Protein AF-A0A3D2SAD5-F1 (afdb_monomer)

Mean predicted aligned error: 5.22 Å

Secondary structure (DSSP, 8-state):
-EEEE--SSTTSS---S--EEEESSS---PPPPSS---------S-BTTBSGGGT-

pLDDT: mean 90.15, std 4.47, range [78.12, 96.38]

Radius of gyration: 15.31 Å; Cα contacts (8 Å, |Δi|>4): 52; chains: 1; bounding box: 30×22×42 Å

Sequence (56 aa):
RTYKLVDTCAAEFESKTPYFYSTFDGENESVASDRKKIIVLGSGPNRIGQGIEFDY

Structure (mmCIF, N/CA/C/O backbone):
data_AF-A0A3D2SAD5-F1
#
_entry.id   AF-A0A3D2SAD5-F1
#
loop_
_atom_site.group_PDB
_atom_site.id
_atom_site.type_symbol
_atom_site.label_atom_id
_atom_site.label_alt_id
_atom_site.label_comp_id
_atom_site.label_asym_id
_atom_site.label_entity_id
_atom_site.label_seq_id
_atom_site.pdbx_PDB_ins_code
_atom_site.Cartn_x
_atom_site.Cartn_y
_atom_site.Cartn_z
_atom_site.occupancy
_atom_site.B_iso_or_equiv
_atom_site.auth_seq_id
_atom_site.auth_comp_id
_atom_site.auth_asym_id
_atom_site.auth_atom_id
_atom_site.pdbx_PDB_model_num
ATOM 1 N N . ARG A 1 1 ? 1.576 -12.797 9.458 1.00 79.31 1 ARG A N 1
ATOM 2 C CA . ARG A 1 1 ? 2.050 -11.462 9.029 1.00 79.31 1 ARG A CA 1
ATOM 3 C C . ARG A 1 1 ? 1.207 -10.446 9.762 1.00 79.31 1 ARG A C 1
ATOM 5 O O . ARG A 1 1 ? -0.006 -10.621 9.792 1.00 79.31 1 ARG A O 1
ATOM 12 N N . THR A 1 2 ? 1.843 -9.456 10.354 1.00 91.88 2 THR A N 1
ATOM 13 C CA . THR A 1 2 ? 1.204 -8.338 11.050 1.00 91.88 2 THR A CA 1
ATOM 14 C C . THR A 1 2 ? 1.503 -7.055 10.288 1.00 91.88 2 THR A C 1
ATOM 16 O O . THR A 1 2 ? 2.444 -7.016 9.490 1.00 91.88 2 THR A O 1
ATOM 19 N N . TYR A 1 3 ? 0.666 -6.036 10.458 1.00 92.38 3 TYR A N 1
ATOM 20 C CA . TYR A 1 3 ? 0.831 -4.751 9.791 1.00 92.38 3 TYR A CA 1
ATOM 21 C C . TYR A 1 3 ? 1.014 -3.670 10.847 1.00 92.38 3 TYR A C 1
ATOM 23 O O . TYR A 1 3 ? 0.214 -3.573 11.776 1.00 92.38 3 TYR A O 1
ATOM 31 N N . LYS A 1 4 ? 2.077 -2.885 10.689 1.00 91.94 4 LYS A N 1
ATOM 32 C CA . LYS A 1 4 ? 2.440 -1.781 11.579 1.00 91.94 4 LYS A CA 1
ATOM 33 C C . LYS A 1 4 ? 2.185 -0.452 10.883 1.00 91.94 4 LYS A C 1
ATOM 35 O O . LYS A 1 4 ? 2.371 -0.355 9.664 1.00 91.94 4 LYS A O 1
ATOM 40 N N . LEU A 1 5 ? 1.708 0.527 11.639 1.00 92.31 5 LEU A N 1
ATOM 41 C CA . LEU A 1 5 ? 1.395 1.866 11.165 1.00 92.31 5 LEU A CA 1
ATOM 42 C C . LEU A 1 5 ? 2.674 2.708 11.098 1.00 92.31 5 LEU A C 1
ATOM 44 O O . LEU A 1 5 ? 3.557 2.608 11.944 1.00 92.31 5 LEU A O 1
ATOM 48 N N . VAL A 1 6 ? 2.780 3.551 10.076 1.00 90.19 6 VAL A N 1
ATOM 49 C CA . VAL A 1 6 ? 3.810 4.589 10.011 1.00 90.19 6 VAL A CA 1
ATOM 50 C C . VAL A 1 6 ? 3.242 5.869 10.624 1.00 90.19 6 VAL A C 1
ATOM 52 O O . VAL A 1 6 ? 2.286 6.444 10.101 1.00 90.19 6 VAL A O 1
ATOM 55 N N . ASP A 1 7 ? 3.840 6.327 11.722 1.00 86.12 7 ASP A N 1
ATOM 56 C CA . ASP A 1 7 ? 3.315 7.431 12.540 1.00 86.12 7 ASP A CA 1
ATOM 57 C C . ASP A 1 7 ? 4.243 8.651 12.672 1.00 86.12 7 ASP A C 1
ATOM 59 O O . ASP A 1 7 ? 3.881 9.622 13.329 1.00 86.12 7 ASP A O 1
ATOM 63 N N . THR A 1 8 ? 5.419 8.638 12.032 1.00 83.50 8 THR A N 1
ATOM 64 C CA . THR A 1 8 ? 6.471 9.686 12.068 1.00 83.50 8 THR A CA 1
ATOM 65 C C . THR A 1 8 ? 7.126 9.958 13.429 1.00 83.50 8 THR A C 1
ATOM 67 O O . THR A 1 8 ? 8.148 10.641 13.465 1.00 83.50 8 THR A O 1
ATOM 70 N N . CYS A 1 9 ? 6.590 9.415 14.523 1.00 88.50 9 CYS A N 1
ATOM 71 C CA . CYS A 1 9 ? 6.982 9.735 15.898 1.00 88.50 9 CYS A CA 1
ATOM 72 C C . CYS A 1 9 ? 7.167 8.495 16.791 1.00 88.50 9 CYS A C 1
ATOM 74 O O . CYS A 1 9 ? 7.211 8.622 18.009 1.00 88.50 9 CYS A O 1
ATOM 76 N N . ALA A 1 10 ? 7.300 7.301 16.203 1.00 81.81 10 ALA A N 1
ATOM 77 C CA . ALA A 1 10 ? 7.527 6.043 16.917 1.00 81.81 10 ALA A CA 1
ATOM 78 C C . ALA A 1 10 ? 6.469 5.774 18.006 1.00 81.81 10 ALA A C 1
ATOM 80 O O . ALA A 1 10 ? 6.796 5.453 19.146 1.00 81.81 10 ALA A O 1
ATOM 81 N N . ALA A 1 11 ? 5.202 5.911 17.626 1.00 80.50 11 ALA A N 1
ATOM 82 C CA . ALA A 1 11 ? 4.009 5.732 18.444 1.00 80.50 11 ALA A CA 1
ATOM 83 C C . ALA A 1 11 ? 3.834 6.732 19.602 1.00 80.50 11 ALA A C 1
ATOM 85 O O . ALA A 1 11 ? 3.007 6.499 20.482 1.00 80.50 11 ALA A O 1
ATOM 86 N N . GLU A 1 12 ? 4.547 7.868 19.603 1.00 82.75 12 GLU A N 1
ATOM 87 C CA . GLU A 1 12 ? 4.303 8.950 20.574 1.00 82.75 12 GLU A CA 1
ATOM 88 C C . GLU A 1 12 ? 2.884 9.532 20.429 1.00 82.75 12 GLU A C 1
ATOM 90 O O . GLU A 1 12 ? 2.234 9.867 21.421 1.00 82.75 12 GLU A O 1
ATOM 95 N N . PHE A 1 13 ? 2.379 9.601 19.194 1.00 84.00 13 PHE A N 1
ATOM 96 C CA . PHE A 1 13 ? 1.045 10.094 18.868 1.00 84.00 13 PHE A CA 1
ATOM 97 C C . PHE A 1 13 ? 0.325 9.166 17.888 1.00 84.00 13 PHE A C 1
ATOM 99 O O . PHE A 1 13 ? 0.928 8.595 16.978 1.00 84.00 13 PHE A O 1
ATOM 106 N N . GLU A 1 14 ? -0.999 9.072 18.020 1.00 78.12 14 GLU A N 1
ATOM 107 C CA . GLU A 1 14 ? -1.822 8.320 17.074 1.00 78.12 14 GLU A CA 1
ATOM 108 C C . GLU A 1 14 ? -1.835 8.989 15.690 1.00 78.12 14 GLU A C 1
ATOM 110 O O . GLU A 1 14 ? -2.340 10.105 15.508 1.00 78.12 14 GLU A O 1
ATOM 115 N N . SER A 1 15 ? -1.321 8.279 14.683 1.00 82.31 15 SER A N 1
ATOM 116 C CA . SER A 1 15 ? -1.423 8.707 13.289 1.00 82.31 15 SER A CA 1
ATOM 117 C C . SER A 1 15 ? -2.817 8.428 12.735 1.00 82.31 15 SER A C 1
ATOM 119 O O . SER A 1 15 ? -3.339 7.317 12.799 1.00 82.31 15 SER A O 1
ATOM 121 N N . LYS A 1 16 ? -3.425 9.457 12.139 1.00 83.19 16 LYS A N 1
ATOM 122 C CA . LYS A 1 16 ? -4.748 9.360 11.500 1.00 83.19 16 LYS A CA 1
ATOM 123 C C . LYS A 1 16 ? -4.683 8.818 10.071 1.00 83.19 16 LYS A C 1
ATOM 125 O O . LYS A 1 16 ? -5.723 8.501 9.494 1.00 83.19 16 LYS A O 1
ATOM 130 N N . THR A 1 17 ? -3.490 8.747 9.484 1.00 88.00 17 THR A N 1
ATOM 131 C CA . THR A 1 17 ? -3.301 8.375 8.079 1.00 88.00 17 THR A CA 1
ATOM 132 C C . THR A 1 17 ? -2.966 6.885 7.976 1.00 88.00 17 THR A C 1
ATOM 134 O O . THR A 1 17 ? -1.932 6.473 8.495 1.00 88.00 17 THR A O 1
ATOM 137 N N . PRO A 1 18 ? -3.783 6.064 7.289 1.00 89.31 18 PRO A N 1
ATOM 138 C CA . PRO A 1 18 ? -3.581 4.617 7.200 1.00 89.31 18 PRO A CA 1
ATOM 139 C C . PRO A 1 18 ? -2.452 4.248 6.219 1.00 89.31 18 PRO A C 1
ATOM 141 O O . PRO A 1 18 ? -2.715 3.858 5.081 1.00 89.31 18 PRO A O 1
ATOM 144 N N . TYR A 1 19 ? -1.194 4.357 6.657 1.00 91.81 19 TYR A N 1
ATOM 145 C CA . TYR A 1 19 ? -0.003 3.954 5.899 1.00 91.81 19 TYR A CA 1
ATOM 146 C C . TYR A 1 19 ? 0.734 2.817 6.618 1.00 91.81 19 TYR A C 1
ATOM 148 O O . TYR A 1 19 ? 1.192 2.991 7.744 1.00 91.81 19 TYR A O 1
ATOM 156 N N . PHE A 1 20 ? 0.821 1.643 5.984 1.00 93.19 20 PHE A N 1
ATOM 157 C CA . PHE A 1 20 ? 1.228 0.399 6.646 1.00 93.19 20 PHE A CA 1
ATOM 158 C C . PHE A 1 20 ? 2.356 -0.333 5.918 1.00 93.19 20 PHE A C 1
ATOM 160 O O . PHE A 1 20 ? 2.448 -0.298 4.691 1.00 93.19 20 PHE A O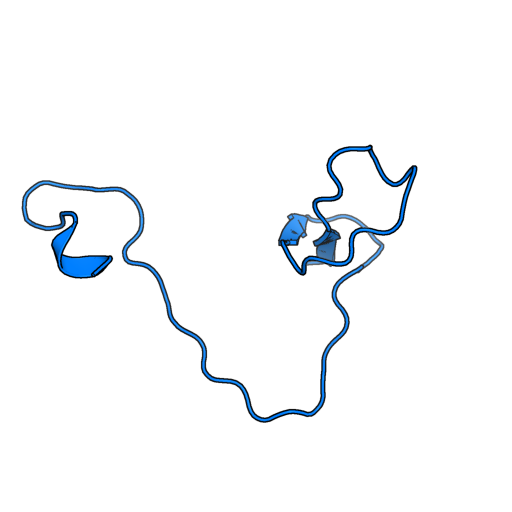 1
ATOM 167 N N . TYR A 1 21 ? 3.134 -1.105 6.677 1.00 92.94 21 TYR A N 1
ATOM 168 C CA . TYR A 1 21 ? 4.081 -2.097 6.164 1.00 92.94 21 TYR A CA 1
ATOM 169 C C . TYR A 1 21 ? 3.920 -3.433 6.900 1.00 92.94 21 TYR A C 1
ATOM 171 O O . TYR A 1 21 ? 3.429 -3.487 8.029 1.00 92.94 21 TYR A O 1
ATOM 179 N N . SER A 1 22 ? 4.294 -4.536 6.249 1.00 93.38 22 SER A N 1
ATOM 180 C CA . SER A 1 22 ? 4.183 -5.869 6.848 1.00 93.38 22 SER A CA 1
ATOM 181 C C . SER A 1 22 ? 5.415 -6.230 7.671 1.00 93.38 22 SER A C 1
ATOM 183 O O . SER A 1 22 ? 6.537 -6.021 7.211 1.00 93.38 22 SER A O 1
ATOM 185 N N . THR A 1 23 ? 5.208 -6.885 8.808 1.00 94.00 23 THR A N 1
ATOM 186 C CA . THR A 1 23 ? 6.263 -7.445 9.658 1.00 94.00 23 THR A CA 1
ATOM 187 C C . THR A 1 23 ? 5.879 -8.843 10.179 1.00 94.00 23 THR A C 1
ATOM 189 O O . THR A 1 23 ? 4.788 -9.368 9.909 1.00 94.00 23 THR A O 1
ATOM 192 N N . PHE A 1 24 ? 6.820 -9.485 10.871 1.00 92.75 24 PHE A N 1
ATOM 193 C CA . PHE A 1 24 ? 6.661 -10.777 11.548 1.00 92.75 24 PHE A CA 1
ATOM 194 C C . PHE A 1 24 ? 6.508 -10.630 13.072 1.00 92.75 24 PHE A C 1
ATOM 196 O O . PHE A 1 24 ? 6.694 -11.597 13.803 1.00 92.75 24 PHE A O 1
ATOM 203 N N . ASP A 1 25 ? 6.166 -9.430 13.534 1.00 90.38 25 ASP A N 1
ATOM 204 C CA . ASP A 1 25 ? 5.905 -9.121 14.940 1.00 90.38 25 ASP A CA 1
ATOM 205 C C . ASP A 1 25 ? 4.549 -9.684 15.423 1.00 90.38 25 ASP A C 1
ATOM 207 O O . ASP A 1 25 ? 3.741 -10.146 14.611 1.00 90.38 25 ASP A O 1
ATOM 211 N N . GLY A 1 26 ? 4.286 -9.649 16.730 1.00 88.75 26 GLY A N 1
ATOM 212 C CA . GLY A 1 26 ? 3.090 -10.216 17.359 1.00 88.75 26 GLY A CA 1
ATOM 213 C C . GLY A 1 26 ? 1.824 -9.360 17.245 1.00 88.75 26 GLY A C 1
ATOM 214 O O . GLY A 1 26 ? 0.724 -9.906 17.179 1.00 88.75 26 GLY A O 1
ATOM 215 N N . GLU A 1 27 ? 1.955 -8.036 17.178 1.00 88.75 27 GLU A N 1
ATOM 216 C CA . GLU A 1 27 ? 0.815 -7.112 1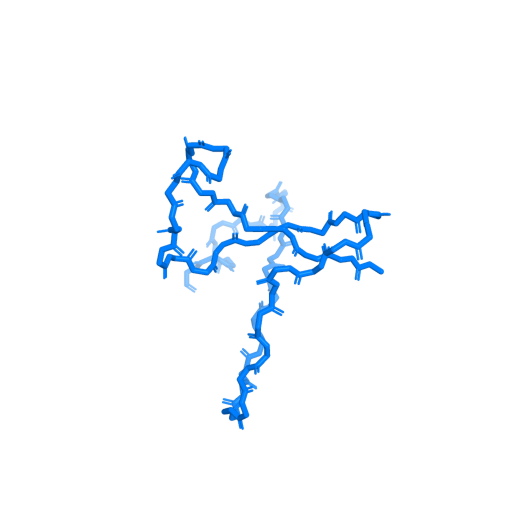7.225 1.00 88.75 27 GLU A CA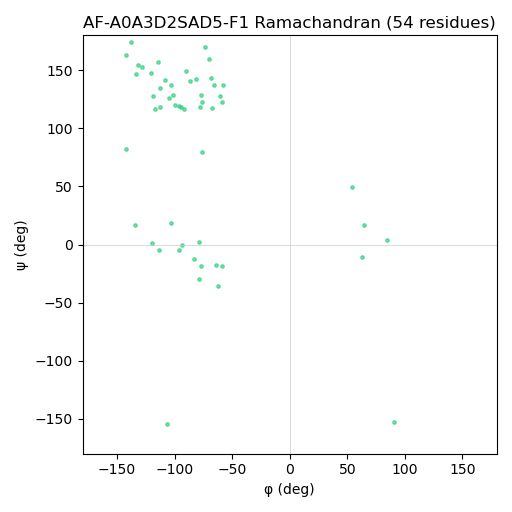 1
ATOM 217 C C . GLU A 1 27 ? 0.459 -6.542 15.850 1.00 88.75 27 GLU A C 1
ATOM 219 O O . GLU A 1 27 ? 1.331 -6.132 15.082 1.00 88.75 27 GLU A O 1
ATOM 224 N N . ASN A 1 28 ? -0.842 -6.483 15.553 1.00 91.00 28 ASN A N 1
ATOM 225 C CA . ASN A 1 28 ? -1.374 -5.952 14.302 1.00 91.00 28 ASN A CA 1
ATOM 226 C C . ASN A 1 28 ? -2.151 -4.654 14.550 1.00 91.00 28 ASN A C 1
ATOM 228 O O . ASN A 1 28 ? -3.176 -4.671 15.225 1.00 91.00 28 ASN A O 1
ATOM 232 N N . GLU A 1 29 ? -1.693 -3.559 13.951 1.00 90.69 29 GLU A N 1
ATOM 233 C CA . GLU A 1 29 ? -2.285 -2.219 14.078 1.00 90.69 29 GLU A CA 1
ATOM 234 C C . GLU A 1 29 ? -3.247 -1.895 12.923 1.00 90.69 29 GLU A C 1
ATOM 236 O O . GLU A 1 29 ? -3.909 -0.859 12.913 1.00 90.69 29 GLU A O 1
ATOM 241 N N . SER A 1 30 ? -3.355 -2.779 11.926 1.00 90.88 30 SER A N 1
ATOM 242 C CA . SER A 1 30 ? -4.314 -2.610 10.837 1.00 90.88 30 SER A CA 1
ATOM 243 C C . SER A 1 30 ? -5.725 -3.003 11.273 1.00 90.88 30 SER A C 1
ATOM 245 O O . SER A 1 30 ? -5.999 -4.165 11.581 1.00 90.88 30 SER A O 1
ATOM 247 N N . VAL A 1 31 ? -6.644 -2.035 11.236 1.00 89.75 31 VAL A N 1
ATOM 248 C CA . VAL A 1 31 ? -8.067 -2.242 11.530 1.00 89.75 31 VAL A CA 1
ATOM 249 C C . VAL A 1 31 ? -8.841 -2.485 10.234 1.00 89.75 31 VAL A C 1
ATOM 251 O O . VAL A 1 31 ? -8.916 -1.630 9.345 1.00 89.75 31 VAL A O 1
ATOM 254 N N . ALA A 1 32 ? -9.455 -3.662 10.116 1.00 88.94 32 ALA A N 1
ATOM 255 C CA . ALA A 1 32 ? -10.291 -3.998 8.972 1.00 88.94 32 ALA A CA 1
ATOM 256 C C . ALA A 1 32 ? -11.659 -3.305 9.072 1.00 88.94 32 ALA A C 1
ATOM 258 O O . ALA A 1 32 ? -12.395 -3.497 10.029 1.00 88.94 32 ALA A O 1
ATOM 259 N N . SER A 1 33 ? -12.018 -2.512 8.060 1.00 90.81 33 SER A N 1
ATOM 260 C CA . SER A 1 33 ? -13.393 -2.004 7.899 1.00 90.81 33 SER A CA 1
ATOM 261 C C . SER A 1 33 ? -14.290 -2.923 7.056 1.00 90.81 33 SER A C 1
ATOM 263 O O . SER A 1 33 ? -13.812 -3.520 6.089 1.00 90.81 33 SER A O 1
ATOM 265 N N . ASP A 1 34 ? -15.596 -2.932 7.344 1.00 94.94 34 ASP A N 1
ATOM 266 C CA . ASP A 1 34 ? -16.625 -3.741 6.650 1.00 94.94 34 ASP A CA 1
ATOM 267 C C . A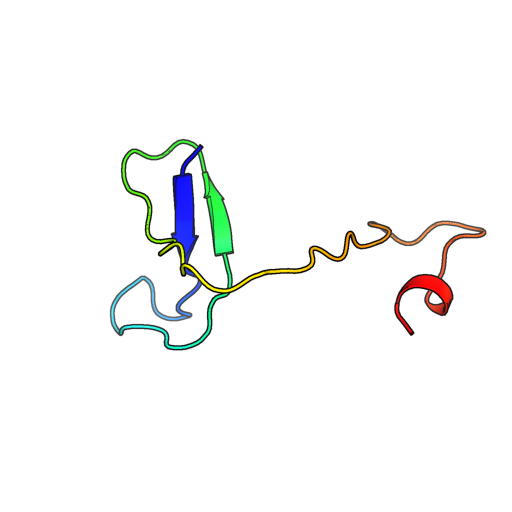SP A 1 34 ? -17.078 -3.172 5.294 1.00 94.94 34 ASP A C 1
ATOM 269 O O . ASP A 1 34 ? -17.970 -3.694 4.623 1.00 94.94 34 ASP A O 1
ATOM 273 N N . ARG A 1 35 ? -16.478 -2.059 4.866 1.00 94.75 35 ARG A N 1
ATOM 274 C CA . ARG A 1 35 ? -16.790 -1.437 3.577 1.00 94.75 35 ARG A CA 1
ATOM 275 C C . ARG A 1 35 ? -16.304 -2.337 2.442 1.00 94.75 35 ARG A C 1
ATOM 277 O O . ARG A 1 35 ? -15.213 -2.900 2.519 1.00 94.75 35 ARG A O 1
ATOM 284 N N . LYS A 1 36 ? -17.062 -2.398 1.341 1.00 96.38 36 LYS A N 1
ATOM 285 C CA . LYS A 1 36 ? -16.570 -2.990 0.086 1.00 96.38 36 LYS A CA 1
ATOM 286 C C . LYS A 1 36 ? -15.348 -2.19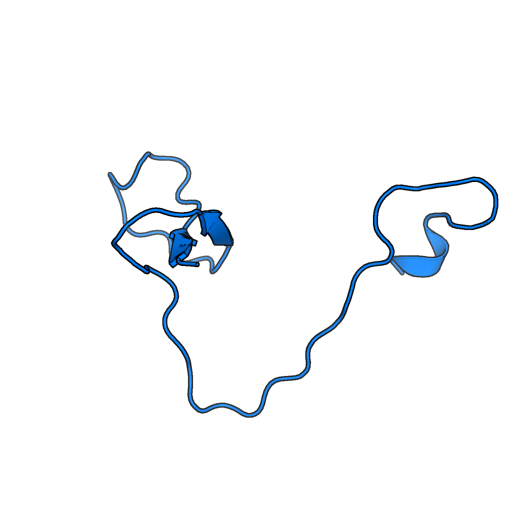7 -0.393 1.00 96.38 36 LYS A C 1
ATOM 288 O O . LYS A 1 36 ? -15.417 -0.973 -0.492 1.00 96.38 36 LYS A O 1
ATOM 293 N N . LYS A 1 37 ? -14.244 -2.895 -0.665 1.00 93.38 37 LYS A N 1
ATOM 294 C CA . LYS A 1 37 ? -12.949 -2.317 -1.054 1.00 93.38 37 LYS A CA 1
ATOM 295 C C . LYS A 1 37 ? -12.535 -2.829 -2.424 1.00 93.38 37 LYS A C 1
ATOM 297 O O . LYS A 1 37 ? -12.823 -3.971 -2.770 1.00 93.38 37 LYS A O 1
ATOM 302 N N . ILE A 1 38 ? -11.831 -1.982 -3.162 1.00 96.38 38 ILE A N 1
ATOM 303 C CA . ILE A 1 38 ? -11.144 -2.334 -4.404 1.00 96.38 38 ILE A CA 1
ATOM 304 C C . ILE A 1 38 ? -9.648 -2.223 -4.118 1.00 96.38 38 ILE A C 1
ATOM 306 O O . ILE A 1 38 ? -9.219 -1.267 -3.473 1.00 96.38 38 ILE A O 1
ATOM 310 N N . ILE A 1 39 ? -8.871 -3.213 -4.557 1.00 94.44 39 ILE A N 1
ATOM 311 C CA . ILE A 1 39 ? -7.412 -3.216 -4.425 1.00 94.44 39 ILE A CA 1
ATOM 312 C C . ILE A 1 39 ? -6.819 -2.825 -5.772 1.00 94.44 39 ILE A C 1
ATOM 314 O O . ILE A 1 39 ? -7.147 -3.432 -6.790 1.00 94.44 39 ILE A O 1
ATOM 318 N N . VAL A 1 40 ? -5.931 -1.837 -5.755 1.00 95.62 40 VAL A N 1
ATOM 319 C CA . VAL A 1 40 ? -5.100 -1.462 -6.901 1.00 95.62 40 VAL A CA 1
ATOM 320 C C . VAL A 1 40 ? -3.688 -1.972 -6.631 1.00 95.62 40 VAL A C 1
ATOM 322 O O . VAL A 1 40 ? -3.131 -1.714 -5.565 1.00 95.62 40 VAL A O 1
ATOM 325 N N . LEU A 1 41 ? -3.130 -2.736 -7.569 1.00 95.12 41 LEU A N 1
ATOM 326 C CA . LEU A 1 41 ? -1.763 -3.250 -7.488 1.00 95.12 41 LEU A CA 1
ATOM 327 C C . LEU A 1 41 ? -0.852 -2.364 -8.337 1.00 95.12 41 LEU A C 1
ATOM 329 O O . LEU A 1 41 ? -1.059 -2.250 -9.541 1.00 95.12 41 LEU A O 1
ATOM 333 N N . GLY A 1 42 ? 0.146 -1.748 -7.704 1.00 92.56 42 GLY A N 1
ATOM 334 C CA . GLY A 1 42 ? 1.149 -0.946 -8.403 1.00 92.56 42 GLY A CA 1
ATOM 335 C C . GLY A 1 42 ? 2.094 -1.798 -9.255 1.00 92.56 42 GLY A C 1
ATOM 336 O O . GLY A 1 42 ? 2.264 -2.996 -9.022 1.00 92.56 42 GLY A O 1
ATOM 337 N N . SER A 1 43 ? 2.741 -1.158 -10.229 1.00 93.38 43 SER A N 1
ATOM 338 C CA . SER A 1 43 ? 3.597 -1.824 -11.218 1.00 93.38 43 SER A CA 1
ATOM 339 C C . SER A 1 43 ? 4.984 -2.220 -10.658 1.00 93.38 43 SER A C 1
ATOM 341 O O . SER A 1 43 ? 5.641 -3.127 -11.176 1.00 93.38 43 SER A O 1
ATOM 343 N N . GLY A 1 44 ? 5.408 -1.622 -9.539 1.00 93.06 44 GLY A N 1
ATOM 344 C CA . GLY A 1 44 ? 6.689 -1.905 -8.885 1.00 93.06 44 GLY A CA 1
ATOM 345 C C . GLY A 1 44 ? 7.822 -0.997 -9.388 1.00 93.06 44 GLY A C 1
ATOM 346 O O . GLY A 1 44 ? 7.563 0.140 -9.767 1.00 93.06 44 GLY A O 1
ATOM 347 N N . PRO A 1 45 ? 9.094 -1.440 -9.350 1.00 94.38 45 PRO A 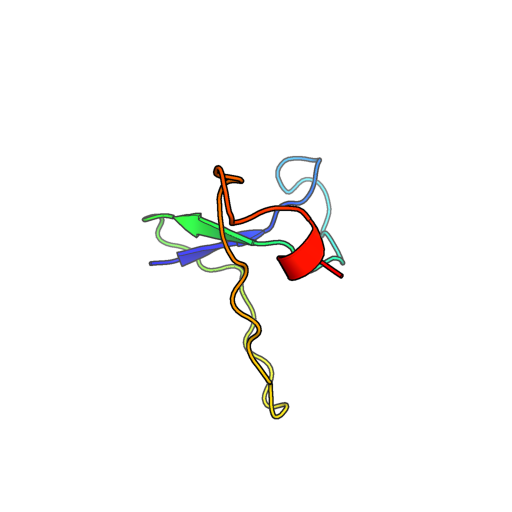N 1
ATOM 348 C CA . PRO A 1 45 ? 1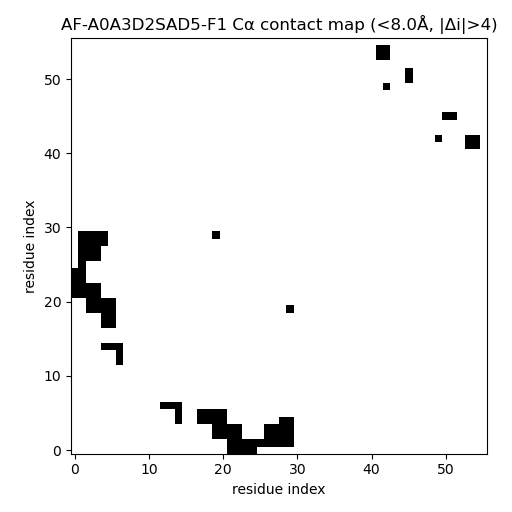0.223 -0.613 -9.780 1.00 94.38 45 PRO A CA 1
ATOM 349 C C . PRO A 1 45 ? 10.194 -0.309 -11.284 1.00 94.38 45 PRO A C 1
ATOM 351 O O . PRO A 1 45 ? 10.006 -1.226 -12.084 1.00 94.38 45 PRO A O 1
ATOM 354 N N . ASN A 1 46 ? 10.489 0.940 -11.660 1.00 94.06 46 ASN A N 1
ATOM 355 C CA . ASN A 1 46 ? 10.592 1.362 -13.062 1.00 94.06 46 ASN A CA 1
ATOM 356 C C . ASN A 1 46 ? 11.649 0.556 -13.829 1.00 94.06 46 ASN A C 1
A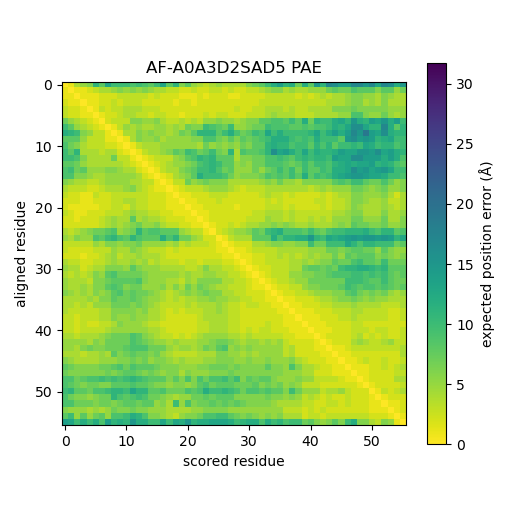TOM 358 O O . ASN A 1 46 ? 12.760 0.323 -13.337 1.00 94.06 46 ASN A O 1
ATOM 362 N N . ARG A 1 47 ? 11.313 0.156 -15.058 1.00 95.06 47 ARG A N 1
ATOM 363 C CA . ARG A 1 47 ? 12.177 -0.607 -15.976 1.00 95.06 47 ARG A CA 1
ATOM 364 C C . ARG A 1 47 ? 11.971 -0.119 -17.411 1.00 95.06 47 ARG A C 1
ATOM 366 O O . ARG A 1 47 ? 10.984 0.543 -17.712 1.00 95.06 47 ARG A O 1
ATOM 373 N N . ILE A 1 48 ? 12.898 -0.435 -18.317 1.00 91.75 48 ILE A N 1
ATOM 374 C CA . ILE A 1 48 ? 12.725 -0.111 -19.745 1.00 91.75 48 ILE A CA 1
ATOM 375 C C . ILE A 1 48 ? 11.442 -0.792 -20.250 1.00 91.75 48 ILE A C 1
ATOM 377 O O . ILE A 1 48 ? 11.310 -2.007 -20.124 1.00 91.75 48 ILE A O 1
ATOM 381 N N . GLY A 1 49 ? 10.506 -0.006 -20.795 1.00 91.75 49 GLY A N 1
ATOM 382 C CA . GLY A 1 49 ? 9.178 -0.473 -21.223 1.00 91.75 49 GLY A CA 1
ATOM 383 C C . GLY A 1 49 ? 8.113 -0.530 -20.116 1.00 91.75 49 GLY A C 1
ATOM 384 O O . GLY A 1 49 ? 7.005 -0.985 -20.379 1.00 91.75 49 GLY A O 1
ATOM 385 N N . GLN A 1 50 ? 8.447 -0.092 -18.899 1.00 90.31 50 GLN A N 1
ATOM 386 C CA . GLN A 1 50 ? 7.531 0.028 -17.767 1.00 90.31 50 GLN A CA 1
ATOM 387 C C . GLN A 1 50 ? 7.874 1.291 -16.958 1.00 90.31 50 GLN A C 1
ATOM 389 O O . GLN A 1 50 ? 8.624 1.235 -15.976 1.00 90.31 50 GLN A O 1
ATOM 394 N N . GLY A 1 51 ? 7.384 2.436 -17.430 1.00 89.31 51 GLY A N 1
ATOM 395 C CA . GLY A 1 51 ? 7.624 3.755 -16.852 1.00 89.31 51 GLY A CA 1
ATOM 396 C C . GLY A 1 51 ? 6.418 4.348 -16.118 1.00 89.31 51 GLY A C 1
ATOM 397 O O . GLY A 1 51 ? 5.539 3.642 -15.621 1.00 89.31 51 GLY A O 1
ATOM 398 N N . ILE A 1 52 ? 6.402 5.682 -16.050 1.00 90.94 52 ILE A N 1
ATOM 399 C CA . ILE A 1 52 ? 5.384 6.481 -15.349 1.00 90.94 52 ILE A CA 1
ATOM 400 C C . ILE A 1 52 ? 3.979 6.335 -15.946 1.00 90.94 52 ILE A C 1
ATOM 402 O O . ILE A 1 52 ? 2.991 6.633 -15.285 1.00 90.94 52 ILE A O 1
ATOM 406 N N . GLU A 1 53 ? 3.864 5.836 -17.174 1.00 93.38 53 GLU A N 1
ATOM 407 C CA . GLU A 1 53 ? 2.586 5.561 -17.827 1.00 93.38 53 GLU A CA 1
ATOM 408 C C . GLU A 1 53 ? 1.704 4.564 -17.057 1.00 93.38 53 GLU A C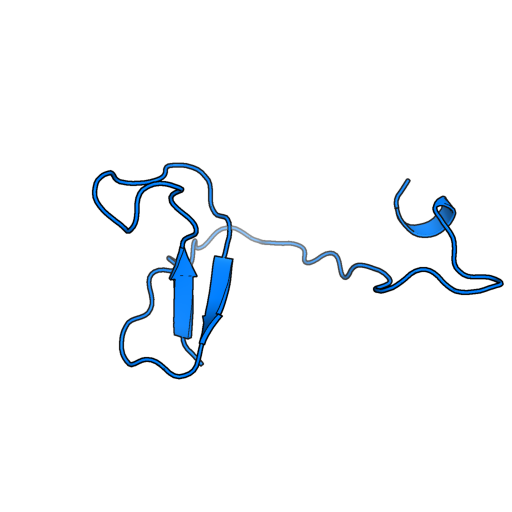 1
ATOM 410 O O . GLU A 1 53 ? 0.499 4.528 -17.279 1.00 93.38 53 GLU A O 1
ATOM 415 N N . PHE A 1 54 ? 2.286 3.781 -16.141 1.00 91.06 54 PHE A N 1
ATOM 416 C CA . PHE A 1 54 ? 1.564 2.854 -15.265 1.00 91.06 54 PHE A CA 1
ATOM 417 C C . PHE A 1 54 ? 1.198 3.445 -13.889 1.00 91.06 54 PHE A C 1
ATOM 419 O O . PHE A 1 54 ? 0.615 2.729 -13.076 1.00 91.06 54 PHE A O 1
ATOM 426 N N . ASP A 1 55 ? 1.563 4.702 -13.618 1.00 88.88 55 ASP A N 1
ATOM 427 C CA . ASP A 1 55 ? 1.289 5.424 -12.361 1.00 88.88 55 ASP A CA 1
ATOM 428 C C . ASP A 1 55 ? 0.310 6.606 -12.551 1.00 88.88 55 ASP A C 1
ATOM 430 O O . ASP A 1 55 ? -0.072 7.253 -11.578 1.00 88.88 55 ASP A O 1
ATOM 434 N N . TYR A 1 56 ? -0.087 6.895 -13.801 1.00 83.56 56 TYR A N 1
ATOM 435 C CA . TYR A 1 56 ? -1.060 7.939 -14.161 1.00 83.56 56 TYR A CA 1
ATOM 436 C C . TYR A 1 56 ? -2.518 7.485 -14.001 1.00 83.56 56 TYR A C 1
ATOM 438 O O . TYR A 1 56 ? -2.835 6.337 -14.394 1.00 83.56 56 TYR A O 1
#

Solvent-accessible surface area (backbone atoms only — not comparable to full-atom values): 4078 Å² total; per-residue (Å²): 125,20,32,44,71,61,45,96,52,88,71,78,50,91,57,89,60,98,44,74,50,82,43,87,58,93,67,63,68,69,79,88,70,93,65,92,80,84,89,82,83,79,87,72,80,77,47,96,98,42,60,67,83,73,76,110

Foldseek 3Di:
DAKDADAVPVPPDDDPDRDIDDDPDDDHPDDDDPDDDDDDDQPPDDDVVRDCVRVD